Protein AF-A0A1X6N7K6-F1 (afdb_monomer)

Mean predicted aligned error: 2.71 Å

pLDDT: mean 94.3, std 5.9, range [60.22, 98.12]

Nearest PDB structures (foldseek):
  7x89-assembly1_A  TM=8.267E-01  e=8.165E-03  Homo sapiens
  2lo1-assembly1_A  TM=8.278E-01  e=4.157E-02  Homo sapiens
  2m6y-assembly1_A  TM=8.310E-01  e=7.434E-02  Homo sapiens
  2ctw-assembly1_A  TM=7.697E-01  e=7.015E-02  Mus musculus
  2ej7-assembly1_A  TM=8.598E-01  e=1.678E-01  Homo sapiens

Secondary structure (DSSP, 8-state):
-PPPP-SS---HHHHHT--TT--HHHHHHHHHHHHHHHSTT-GGGTTS-HHHHHHHHHHHHHHHHHHTT-

Sequence (70 aa):
HLPFPTHAHPTPHEIFHLPLGATQQDIKARYYDLVRAHHPDSPLCRDVPAPERHARFQRITAAYDVLRGR

InterPro domains:
  IPR001623 DnaJ domain [PF00226] (12-68)
  IPR001623 DnaJ domain [PR00625] (13-31)
  IPR001623 DnaJ domain [PR00625] (31-46)
  IPR001623 DnaJ domain [PR00625] (52-70)
  IPR001623 DnaJ domain [PS50076] (11-70)
  IPR001623 DnaJ domain [SM00271] (10-70)
  IPR001623 DnaJ domain [cd06257] (11-67)
  IPR036869 Chaperone J-domain superfamily [G3DSA:1.10.287.110] (5-70)
  IPR036869 Chaperone J-domain superfamily [SSF46565] (5-68)

Foldseek 3Di:
DDDADDDPDDALCSRLVHDPPDDLVSLVVSLVVQCCQLVLPHPNCVVPDSVVSVVSNVSSVVSSCVSVPD

Organism: NCBI:txid670580

Solvent-accessible surface area (backbone atoms only — not comparable to full-atom values): 4269 Å² total; per-residue (Å²): 133,84,80,78,77,84,63,98,78,71,49,47,44,63,70,64,73,44,64,97,82,59,48,76,65,54,53,52,54,45,48,53,55,49,46,61,42,36,33,77,85,21,80,79,36,62,89,47,57,68,70,58,28,48,52,52,37,52,51,52,54,53,26,50,38,53,76,73,75,99

Radius of gyration: 11.63 Å; Cα contacts (8 Å, |Δi|>4): 64; chains: 1; bounding box: 28×21×30 Å

Structure (mmCIF, N/CA/C/O backbone):
data_AF-A0A1X6N7K6-F1
#
_entry.id   AF-A0A1X6N7K6-F1
#
loop_
_atom_site.group_PDB
_atom_site.id
_atom_site.type_symbol
_atom_site.label_atom_id
_atom_site.label_alt_id
_atom_site.label_comp_id
_atom_site.label_asym_id
_atom_site.label_entity_id
_atom_site.label_seq_id
_atom_site.pdbx_PDB_ins_code
_atom_site.Cartn_x
_atom_site.Cartn_y
_atom_site.Cartn_z
_atom_site.occupancy
_atom_site.B_iso_or_equiv
_atom_site.auth_seq_id
_atom_site.auth_comp_id
_atom_site.auth_asym_id
_atom_site.auth_atom_id
_atom_site.pdbx_PDB_model_num
ATOM 1 N N . HIS A 1 1 ? 12.141 -6.973 4.282 1.00 68.38 1 HIS A N 1
ATOM 2 C CA . HIS A 1 1 ? 11.045 -6.511 3.407 1.00 68.38 1 HIS A CA 1
ATOM 3 C C . HIS A 1 1 ? 9.991 -7.609 3.365 1.00 68.38 1 HIS A C 1
ATOM 5 O O . HIS A 1 1 ? 10.384 -8.752 3.173 1.00 68.38 1 HIS A O 1
ATOM 11 N N . LEU A 1 2 ? 8.708 -7.312 3.601 1.00 85.00 2 LEU A N 1
ATOM 12 C CA . LEU A 1 2 ? 7.651 -8.330 3.491 1.00 85.00 2 LEU A CA 1
ATOM 13 C C . LEU A 1 2 ? 7.326 -8.579 2.008 1.00 85.00 2 LEU A C 1
ATOM 15 O O . LEU A 1 2 ? 7.332 -7.618 1.233 1.00 85.00 2 LEU A O 1
ATOM 19 N N . PRO A 1 3 ? 7.103 -9.831 1.579 1.00 89.62 3 PRO A N 1
ATOM 20 C CA . PRO A 1 3 ? 6.761 -10.119 0.193 1.00 89.62 3 PRO A CA 1
ATOM 21 C C . PRO A 1 3 ? 5.380 -9.553 -0.159 1.00 89.62 3 PRO A C 1
ATOM 23 O O . PRO A 1 3 ? 4.480 -9.486 0.680 1.00 89.62 3 PRO A O 1
ATOM 26 N N . PHE A 1 4 ? 5.211 -9.148 -1.419 1.00 93.00 4 PHE A N 1
ATOM 27 C CA . PHE A 1 4 ? 3.897 -8.772 -1.936 1.00 93.00 4 PHE A CA 1
ATOM 28 C C . PHE A 1 4 ? 3.033 -10.041 -2.097 1.00 93.00 4 PHE A C 1
ATOM 30 O O . PHE A 1 4 ? 3.571 -11.043 -2.578 1.00 93.00 4 PHE A O 1
ATOM 37 N N . PRO A 1 5 ? 1.739 -10.038 -1.718 1.00 95.25 5 PRO A N 1
ATOM 38 C CA . PRO A 1 5 ? 0.880 -11.216 -1.853 1.00 95.25 5 PRO A CA 1
ATOM 39 C C . PRO A 1 5 ? 0.808 -11.732 -3.298 1.00 95.25 5 PRO A C 1
ATOM 41 O O . PRO A 1 5 ? 0.699 -10.945 -4.237 1.00 95.25 5 PRO A O 1
ATOM 44 N N . THR A 1 6 ? 0.853 -13.053 -3.482 1.00 92.06 6 THR A N 1
ATOM 45 C CA . THR A 1 6 ? 0.922 -13.701 -4.810 1.00 92.06 6 THR A CA 1
ATOM 46 C C . THR A 1 6 ? -0.396 -14.318 -5.281 1.00 92.06 6 THR A C 1
ATOM 48 O O . THR A 1 6 ? -0.489 -14.766 -6.421 1.00 92.06 6 THR A O 1
ATOM 51 N N . HIS A 1 7 ? -1.425 -14.351 -4.431 1.00 92.00 7 HIS A N 1
ATOM 52 C CA . HIS A 1 7 ? -2.749 -14.852 -4.804 1.00 92.00 7 HIS A CA 1
ATOM 53 C C . HIS A 1 7 ? -3.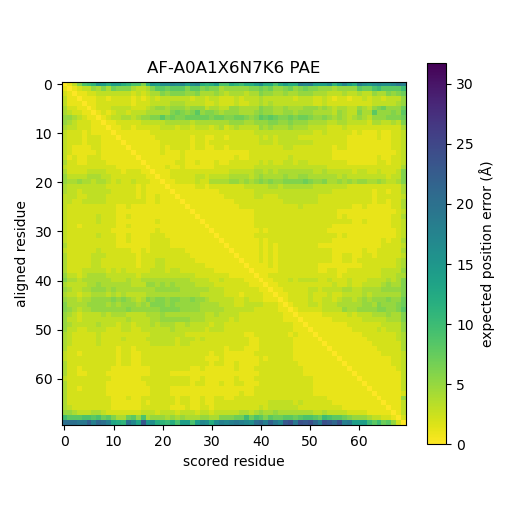556 -13.800 -5.580 1.00 92.00 7 HIS A C 1
ATOM 55 O O . HIS A 1 7 ? -3.252 -12.609 -5.565 1.00 92.00 7 HIS A O 1
ATOM 61 N N . ALA A 1 8 ? -4.602 -14.240 -6.286 1.00 87.44 8 ALA A N 1
ATOM 62 C CA . ALA A 1 8 ? -5.335 -13.395 -7.231 1.00 87.44 8 ALA A CA 1
ATOM 63 C C . ALA A 1 8 ? -6.059 -12.204 -6.573 1.00 87.44 8 ALA A C 1
ATOM 65 O O . ALA A 1 8 ? -6.160 -11.136 -7.184 1.00 87.44 8 ALA A O 1
ATOM 66 N N . HIS A 1 9 ? -6.516 -12.356 -5.324 1.00 90.12 9 HIS A N 1
ATOM 67 C CA . HIS A 1 9 ? -7.371 -11.381 -4.634 1.00 90.12 9 HIS A CA 1
ATOM 68 C C . HIS A 1 9 ? -6.969 -11.152 -3.162 1.00 90.12 9 HIS A C 1
ATOM 70 O O . HIS A 1 9 ? -7.745 -11.482 -2.269 1.00 90.12 9 HIS A O 1
ATOM 76 N N . PRO A 1 10 ? -5.770 -10.613 -2.878 1.00 96.25 10 PRO A N 1
ATOM 77 C CA . PRO A 1 10 ? -5.425 -10.140 -1.548 1.00 96.25 10 PRO A CA 1
ATOM 78 C C . PRO A 1 10 ? -6.337 -9.012 -1.094 1.00 96.25 10 PRO A C 1
ATOM 80 O O . PRO A 1 10 ? -6.640 -8.079 -1.843 1.00 96.25 10 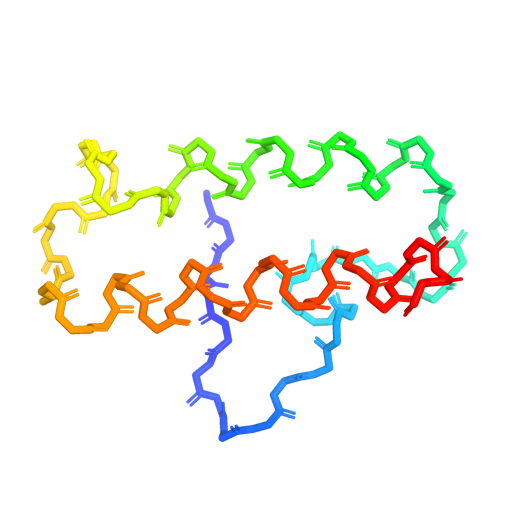PRO A O 1
ATOM 83 N N . THR A 1 11 ? -6.739 -9.112 0.162 1.00 96.81 11 THR A N 1
ATOM 84 C CA . THR A 1 11 ? -7.447 -8.071 0.891 1.00 96.81 11 THR A CA 1
ATOM 85 C C . THR A 1 11 ? -6.530 -6.865 1.129 1.00 96.81 11 THR A C 1
ATOM 87 O O . THR A 1 11 ? -5.300 -6.997 1.140 1.00 96.81 11 THR A O 1
ATOM 90 N N . PRO A 1 12 ? -7.095 -5.672 1.383 1.00 97.50 12 PRO A N 1
ATOM 91 C CA . PRO A 1 12 ? -6.297 -4.499 1.730 1.00 97.50 12 PRO A CA 1
ATOM 92 C C . PRO A 1 12 ? -5.385 -4.720 2.946 1.00 97.50 12 PRO A C 1
ATOM 94 O O . PRO A 1 12 ? -4.231 -4.295 2.940 1.00 97.50 12 PRO A O 1
ATOM 97 N N . HIS A 1 13 ? -5.872 -5.450 3.953 1.00 96.94 13 HIS A N 1
ATOM 98 C CA . HIS A 1 13 ? -5.110 -5.797 5.153 1.00 96.94 13 HIS A CA 1
ATOM 99 C C . HIS A 1 13 ? -3.931 -6.734 4.858 1.00 96.94 13 HIS A C 1
ATOM 101 O O . HIS A 1 13 ? -2.850 -6.526 5.403 1.00 96.94 13 HIS A O 1
ATOM 107 N N . GLU A 1 14 ? -4.089 -7.703 3.950 1.00 97.06 14 GLU A N 1
ATOM 108 C CA . GLU A 1 14 ? -2.988 -8.567 3.496 1.00 97.06 14 GLU A CA 1
ATOM 109 C C . GLU A 1 14 ? -1.952 -7.797 2.670 1.00 97.06 14 GLU A C 1
ATOM 111 O O . GLU A 1 14 ? -0.755 -8.010 2.838 1.00 97.06 14 GLU A O 1
ATOM 116 N N . ILE A 1 15 ? -2.381 -6.860 1.815 1.00 97.62 15 ILE A N 1
ATOM 117 C CA . ILE A 1 15 ? -1.457 -5.985 1.069 1.00 9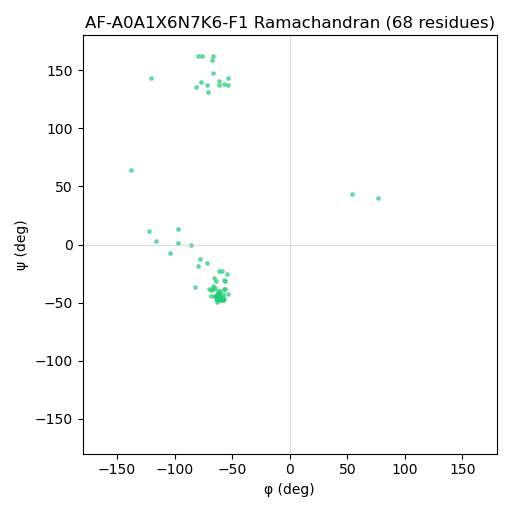7.62 15 ILE A CA 1
ATOM 118 C C . ILE A 1 15 ? -0.635 -5.132 2.044 1.00 97.62 15 ILE A C 1
ATOM 120 O O . ILE A 1 15 ? 0.574 -4.960 1.868 1.00 97.62 15 ILE A O 1
ATOM 124 N N . PHE A 1 16 ? -1.286 -4.605 3.083 1.00 97.56 16 PHE A N 1
ATOM 125 C CA . PHE A 1 16 ? -0.647 -3.756 4.082 1.00 97.56 16 PHE A CA 1
ATOM 126 C C . PHE A 1 16 ? 0.141 -4.546 5.125 1.00 97.56 16 PHE A C 1
ATOM 128 O O . PHE A 1 16 ? 1.043 -3.985 5.746 1.00 97.56 16 PHE A O 1
ATOM 135 N N . HIS A 1 17 ? -0.119 -5.847 5.261 1.00 97.06 17 HIS A N 1
ATOM 136 C CA . HIS A 1 17 ? 0.372 -6.672 6.365 1.00 97.06 17 HIS A CA 1
ATOM 137 C C . HIS A 1 17 ? -0.000 -6.063 7.724 1.00 97.06 17 HIS A C 1
ATOM 139 O O . HIS A 1 17 ? 0.828 -5.969 8.628 1.00 97.06 17 HIS A O 1
ATOM 145 N N . LEU A 1 18 ? -1.248 -5.600 7.842 1.00 96.88 18 LEU A N 1
ATOM 146 C CA . LEU A 1 18 ? -1.792 -4.978 9.047 1.00 96.88 18 LEU A CA 1
ATOM 147 C C . LEU A 1 18 ? -3.012 -5.757 9.558 1.00 96.88 18 LEU A C 1
ATOM 149 O O . LEU A 1 18 ? -3.820 -6.213 8.748 1.00 96.88 18 LEU A O 1
ATOM 153 N N . PRO A 1 19 ? -3.203 -5.878 10.884 1.00 95.88 19 PRO A N 1
ATOM 154 C CA . PRO A 1 19 ? -4.411 -6.480 11.442 1.00 95.88 19 PRO A CA 1
ATOM 155 C C . PRO A 1 19 ? -5.657 -5.622 11.153 1.00 95.88 19 PRO A C 1
ATOM 157 O O . 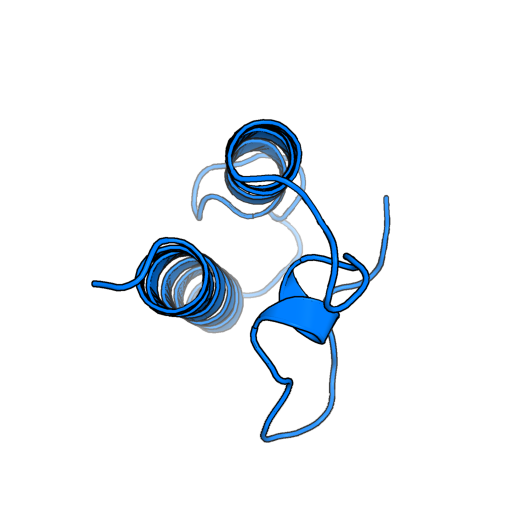PRO A 1 19 ? -5.553 -4.428 10.873 1.00 95.88 19 PRO A O 1
ATOM 160 N N . LEU A 1 20 ? -6.852 -6.214 11.284 1.00 92.94 20 LEU A N 1
ATOM 161 C CA . LEU A 1 20 ? -8.140 -5.523 11.088 1.00 92.94 20 LEU A CA 1
ATOM 162 C C . LEU A 1 20 ? -8.347 -4.312 12.022 1.00 92.94 20 LEU A C 1
ATOM 164 O O . LEU A 1 20 ? -9.115 -3.417 11.696 1.00 92.94 20 LEU A O 1
ATOM 168 N N . GLY A 1 21 ? -7.655 -4.274 13.166 1.00 93.25 21 GLY A N 1
ATOM 169 C CA . GLY A 1 21 ? -7.720 -3.185 14.150 1.00 93.25 21 GLY A CA 1
ATOM 170 C C . GLY A 1 21 ? -6.601 -2.143 14.045 1.00 93.25 21 GLY A C 1
ATOM 171 O O . GLY A 1 21 ? -6.398 -1.396 14.998 1.00 93.25 21 GLY A O 1
ATOM 172 N N . ALA A 1 22 ? -5.831 -2.123 12.952 1.00 96.69 22 ALA A N 1
ATOM 173 C CA . ALA A 1 22 ? -4.770 -1.135 12.768 1.00 96.69 22 ALA A CA 1
ATOM 174 C C . ALA A 1 22 ? -5.334 0.293 12.734 1.00 96.69 22 ALA A C 1
ATOM 176 O O . ALA A 1 22 ? -6.392 0.548 12.159 1.00 96.69 22 ALA A O 1
ATOM 177 N N . THR A 1 23 ? -4.621 1.237 13.346 1.00 97.25 23 THR A N 1
ATOM 178 C CA . THR A 1 23 ? -5.076 2.629 13.398 1.00 97.25 23 THR A CA 1
ATOM 179 C C . THR A 1 23 ? -4.862 3.336 12.057 1.00 97.25 23 THR A C 1
ATOM 181 O O . THR A 1 23 ? -4.023 2.940 11.245 1.00 97.25 23 THR A O 1
ATOM 184 N N . GLN A 1 24 ? -5.545 4.465 11.841 1.00 97.12 24 GLN A N 1
ATOM 185 C CA . GLN A 1 24 ? -5.301 5.324 10.672 1.00 97.12 24 GLN A CA 1
ATOM 186 C C . GLN A 1 24 ? -3.836 5.784 10.572 1.00 97.12 24 GLN A C 1
ATOM 188 O O . GLN A 1 24 ? -3.317 5.984 9.471 1.00 97.12 24 GLN A O 1
ATOM 193 N N . GLN A 1 25 ? -3.161 5.947 11.715 1.00 97.69 25 GLN A N 1
ATOM 194 C CA . GLN A 1 25 ? -1.741 6.283 11.763 1.00 97.69 25 GLN A CA 1
ATOM 195 C C . GLN A 1 25 ? -0.876 5.121 11.261 1.00 97.69 25 GLN A C 1
ATOM 197 O O . GLN A 1 25 ? 0.011 5.357 10.440 1.00 97.69 25 GLN A O 1
ATOM 202 N N . ASP A 1 26 ? -1.165 3.888 11.685 1.00 97.75 26 ASP A N 1
ATOM 203 C CA . ASP A 1 26 ? -0.454 2.686 11.227 1.00 97.75 26 ASP A CA 1
ATOM 204 C C . 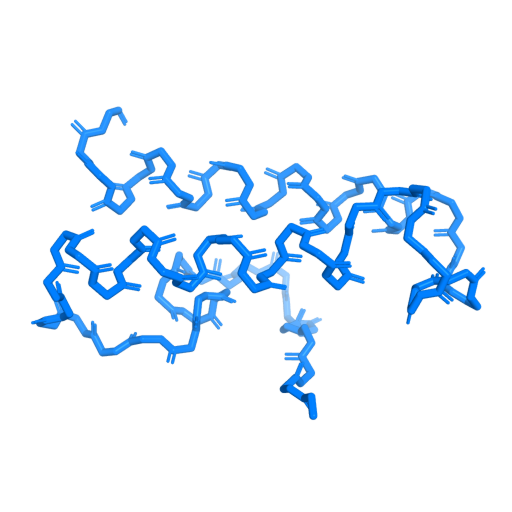ASP A 1 26 ? -0.647 2.468 9.726 1.00 97.75 26 ASP A C 1
ATOM 206 O O . ASP A 1 26 ? 0.319 2.242 8.997 1.00 97.75 26 ASP A O 1
ATOM 210 N N . ILE A 1 27 ? -1.885 2.614 9.241 1.00 98.12 27 ILE A N 1
ATOM 211 C CA . ILE A 1 27 ? -2.222 2.515 7.815 1.00 98.12 27 ILE A CA 1
ATOM 212 C C . ILE A 1 27 ? -1.422 3.549 7.016 1.00 98.12 27 ILE A C 1
ATOM 214 O O . ILE A 1 27 ? -0.789 3.209 6.017 1.00 98.12 27 ILE A O 1
ATOM 218 N N . LYS A 1 28 ? -1.390 4.809 7.466 1.00 97.81 28 LYS A N 1
ATOM 219 C CA . LYS A 1 28 ? -0.625 5.867 6.796 1.00 97.81 28 LYS A CA 1
ATOM 220 C C . LYS A 1 28 ? 0.874 5.569 6.797 1.00 97.81 28 LYS A C 1
ATOM 222 O O . LYS A 1 28 ? 1.500 5.680 5.747 1.00 97.81 28 LYS A O 1
ATOM 227 N N . ALA A 1 29 ? 1.448 5.188 7.937 1.00 98.00 29 ALA A N 1
ATOM 228 C CA . ALA A 1 29 ? 2.864 4.840 8.034 1.00 98.00 29 ALA A CA 1
ATOM 229 C C . ALA A 1 29 ? 3.212 3.700 7.066 1.00 98.00 29 ALA A C 1
ATOM 231 O O . ALA A 1 29 ? 4.143 3.811 6.266 1.00 98.00 29 ALA A O 1
ATOM 232 N N . ARG A 1 30 ? 2.381 2.655 7.050 1.00 97.81 30 ARG A N 1
ATOM 233 C CA . ARG A 1 30 ? 2.576 1.498 6.185 1.00 97.81 30 ARG A CA 1
ATOM 234 C C . ARG A 1 30 ? 2.423 1.821 4.703 1.00 97.81 30 ARG A C 1
ATOM 236 O O . ARG A 1 30 ? 3.164 1.277 3.886 1.00 97.81 30 ARG A O 1
ATOM 243 N N . TYR A 1 31 ? 1.516 2.727 4.348 1.00 97.94 31 TYR A N 1
ATOM 244 C CA . TYR A 1 31 ? 1.394 3.221 2.981 1.00 97.94 31 TYR A CA 1
ATOM 245 C C . TYR A 1 31 ? 2.705 3.854 2.494 1.00 97.94 31 TYR A C 1
ATOM 247 O O . TYR A 1 31 ? 3.164 3.525 1.402 1.00 97.94 31 TYR A O 1
ATOM 255 N N . TYR A 1 32 ? 3.357 4.695 3.306 1.00 97.44 32 TYR A N 1
ATOM 256 C CA . TYR A 1 32 ? 4.647 5.285 2.927 1.00 97.44 32 TYR A CA 1
ATOM 257 C C . TYR A 1 32 ? 5.741 4.2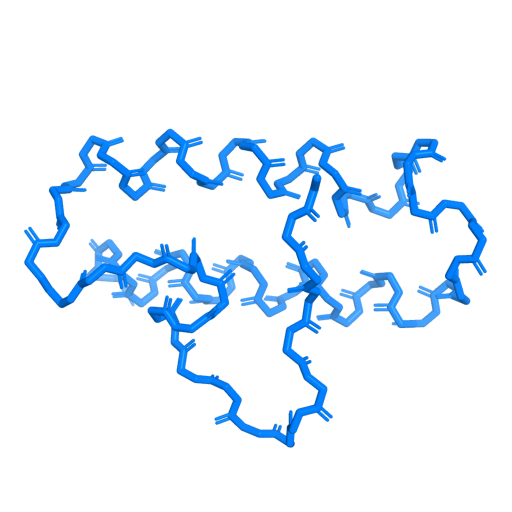31 2.730 1.00 97.44 32 TYR A C 1
ATOM 259 O O . TYR A 1 32 ? 6.487 4.319 1.751 1.00 97.44 32 TYR A O 1
ATOM 267 N N . ASP A 1 33 ? 5.814 3.221 3.600 1.00 96.94 33 ASP A N 1
ATOM 268 C CA . ASP A 1 33 ? 6.763 2.112 3.441 1.00 96.94 33 ASP A CA 1
ATOM 269 C C . ASP A 1 33 ? 6.542 1.360 2.123 1.00 96.94 33 ASP A C 1
ATOM 271 O O . ASP A 1 33 ? 7.487 1.098 1.376 1.00 96.94 33 ASP A O 1
ATOM 275 N N . LEU A 1 34 ? 5.282 1.023 1.828 1.00 97.00 34 LEU A N 1
ATOM 276 C CA . LEU A 1 34 ? 4.905 0.295 0.621 1.00 97.00 34 LEU A CA 1
ATOM 277 C C . LEU A 1 34 ? 5.176 1.111 -0.639 1.00 97.00 34 LEU A C 1
ATOM 279 O O . LEU A 1 34 ? 5.746 0.579 -1.588 1.00 97.00 34 LEU A O 1
ATOM 283 N N . VAL A 1 35 ? 4.828 2.399 -0.649 1.00 96.50 35 VAL A N 1
ATOM 284 C CA . VAL A 1 35 ? 5.134 3.301 -1.766 1.0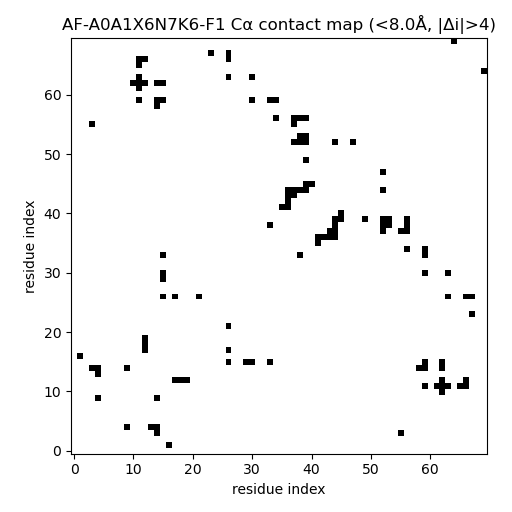0 96.50 35 VAL A CA 1
ATOM 285 C C . VAL A 1 35 ? 6.641 3.381 -1.976 1.00 96.50 35 VAL A C 1
ATOM 287 O O . VAL A 1 35 ? 7.106 3.199 -3.096 1.00 96.50 35 VAL A O 1
ATOM 290 N N . ARG A 1 36 ? 7.436 3.564 -0.917 1.00 95.62 36 ARG A N 1
ATOM 291 C CA . ARG A 1 36 ? 8.901 3.617 -1.032 1.00 95.62 36 ARG A CA 1
ATOM 292 C C . ARG A 1 36 ? 9.478 2.353 -1.673 1.00 95.62 36 ARG A C 1
ATOM 294 O O . ARG A 1 36 ? 10.427 2.436 -2.452 1.00 95.62 36 ARG A O 1
ATOM 301 N N . ALA A 1 37 ? 8.918 1.192 -1.355 1.00 95.00 37 ALA A N 1
ATOM 302 C CA . ALA A 1 37 ? 9.383 -0.084 -1.875 1.00 95.00 37 ALA A CA 1
ATOM 303 C C . ALA A 1 37 ? 8.869 -0.444 -3.274 1.00 95.00 37 ALA A C 1
ATOM 305 O O . ALA A 1 37 ? 9.592 -1.071 -4.046 1.00 95.00 37 ALA A O 1
ATOM 306 N N . HIS A 1 38 ? 7.625 -0.085 -3.581 1.00 95.25 38 HIS A N 1
ATOM 307 C CA . HIS A 1 38 ? 6.893 -0.574 -4.750 1.00 95.25 38 HIS A CA 1
ATOM 308 C C . HIS A 1 38 ? 6.532 0.516 -5.760 1.00 95.25 38 HIS A C 1
ATOM 310 O O . HIS A 1 38 ? 5.868 0.210 -6.750 1.00 95.25 38 HIS A O 1
ATOM 316 N N . HIS A 1 39 ? 6.949 1.769 -5.548 1.00 94.56 39 HIS A N 1
ATOM 317 C CA . HIS A 1 39 ? 6.822 2.799 -6.576 1.00 94.56 39 HIS A CA 1
ATOM 318 C C . HIS A 1 39 ? 7.471 2.300 -7.880 1.00 94.56 39 HIS A C 1
ATOM 320 O O . HIS A 1 39 ? 8.568 1.745 -7.806 1.00 94.56 39 HIS A O 1
ATOM 326 N N . PRO A 1 40 ? 6.863 2.504 -9.064 1.00 94.06 40 PRO A N 1
ATOM 327 C CA . PRO A 1 40 ? 7.405 2.013 -10.335 1.00 94.06 40 PRO A CA 1
ATOM 328 C C . PRO A 1 40 ? 8.848 2.444 -10.634 1.00 94.06 40 PRO A C 1
ATOM 330 O O . PRO A 1 40 ? 9.557 1.718 -11.334 1.00 94.06 40 PRO A O 1
ATOM 333 N N . ASP A 1 41 ? 9.264 3.576 -10.058 1.00 93.50 41 ASP A N 1
ATOM 334 C CA . ASP A 1 41 ? 10.615 4.150 -10.162 1.00 93.50 41 ASP A CA 1
ATOM 335 C C . ASP A 1 41 ? 11.528 3.808 -8.969 1.00 93.50 41 ASP A C 1
ATOM 337 O O . ASP A 1 41 ? 12.666 4.271 -8.893 1.00 93.50 41 ASP A O 1
ATOM 341 N N . SER A 1 42 ? 11.049 3.023 -8.000 1.00 93.44 42 SER A N 1
ATOM 342 C CA . SER A 1 42 ? 11.850 2.641 -6.841 1.00 93.44 42 SER A CA 1
ATOM 343 C C . SER A 1 42 ? 12.951 1.661 -7.250 1.00 93.44 42 SER A C 1
ATOM 345 O O . SER A 1 42 ? 12.656 0.623 -7.860 1.00 93.44 42 SER A O 1
ATOM 347 N N . PRO A 1 43 ? 14.213 1.894 -6.840 1.00 93.88 43 PRO A N 1
ATOM 348 C CA . PRO A 1 43 ? 15.296 0.951 -7.099 1.00 93.88 43 PRO A CA 1
ATOM 349 C C . PRO A 1 43 ? 15.053 -0.414 -6.437 1.00 93.88 43 PRO A C 1
ATOM 351 O O . PRO A 1 43 ? 15.590 -1.412 -6.908 1.00 93.88 43 PRO A O 1
ATOM 354 N N . LEU A 1 44 ? 14.219 -0.478 -5.390 1.00 92.12 44 LEU A N 1
ATOM 355 C CA . LEU A 1 44 ? 13.924 -1.699 -4.629 1.00 92.12 44 LEU A CA 1
ATOM 356 C C . LEU A 1 44 ? 13.055 -2.709 -5.385 1.00 92.12 44 LEU A C 1
ATOM 358 O O . LEU A 1 44 ? 12.986 -3.868 -4.988 1.00 92.12 44 LEU A O 1
ATOM 362 N N . CYS A 1 45 ? 12.394 -2.289 -6.463 1.00 90.56 45 CYS A N 1
ATOM 363 C CA . CYS A 1 45 ? 11.553 -3.171 -7.267 1.00 90.56 45 CYS A CA 1
ATOM 364 C C . CYS A 1 45 ? 11.988 -3.237 -8.734 1.00 90.56 45 CYS A C 1
ATOM 366 O O . CYS A 1 45 ? 11.261 -3.798 -9.549 1.00 90.56 45 CYS A O 1
ATOM 368 N N . ARG A 1 46 ? 13.178 -2.719 -9.079 1.00 90.44 46 ARG A N 1
ATOM 369 C CA . ARG A 1 46 ? 13.665 -2.637 -10.469 1.00 90.44 46 ARG A CA 1
ATOM 370 C C . ARG A 1 46 ? 13.718 -3.989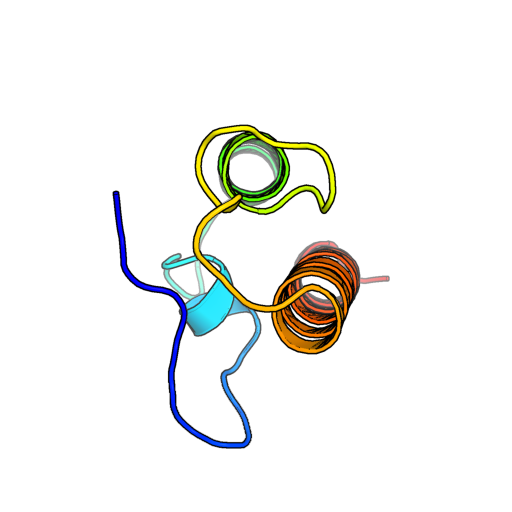 -11.189 1.00 90.44 46 ARG A C 1
ATOM 372 O O . ARG A 1 46 ? 13.518 -4.024 -12.400 1.00 90.44 46 ARG A O 1
ATOM 379 N N . ASP A 1 47 ? 13.950 -5.066 -10.437 1.00 92.69 47 ASP A N 1
ATOM 380 C CA . ASP A 1 47 ? 14.059 -6.439 -10.948 1.00 92.69 47 ASP A CA 1
ATOM 381 C C . ASP A 1 47 ? 12.687 -7.068 -11.248 1.00 92.69 47 ASP A C 1
ATOM 383 O O . ASP A 1 47 ? 12.590 -8.099 -11.907 1.00 92.69 47 ASP A O 1
ATOM 387 N N . VAL A 1 48 ? 11.600 -6.439 -10.791 1.00 92.81 48 VAL A N 1
ATOM 388 C CA . VAL A 1 48 ? 10.228 -6.832 -11.120 1.00 92.81 48 VAL A CA 1
ATOM 389 C C . VAL A 1 48 ? 9.862 -6.250 -12.491 1.00 92.81 48 VAL A C 1
ATOM 391 O O . VAL A 1 48 ? 10.115 -5.064 -12.712 1.00 92.81 48 VAL A O 1
ATOM 394 N N . PRO A 1 49 ? 9.227 -7.007 -13.407 1.00 95.62 49 PRO A N 1
ATOM 395 C CA . PRO A 1 49 ? 8.790 -6.483 -14.701 1.00 95.62 49 PRO A CA 1
ATOM 396 C C . PRO A 1 49 ? 7.917 -5.228 -14.571 1.00 95.62 49 PRO A C 1
ATOM 398 O O . PRO A 1 49 ? 7.085 -5.130 -13.670 1.00 95.62 49 PRO A O 1
ATOM 401 N N . ALA A 1 50 ? 8.066 -4.272 -15.493 1.00 94.94 50 ALA A N 1
ATOM 402 C CA . ALA A 1 50 ? 7.359 -2.989 -15.426 1.00 94.94 50 ALA A CA 1
ATOM 403 C C . ALA A 1 50 ? 5.821 -3.103 -15.292 1.00 94.94 50 ALA A C 1
ATOM 405 O O . ALA A 1 50 ? 5.270 -2.389 -14.449 1.00 94.94 50 ALA A O 1
ATOM 406 N N . PRO A 1 51 ? 5.121 -4.007 -16.016 1.00 95.44 51 PRO A N 1
ATOM 407 C CA . PRO A 1 51 ? 3.676 -4.182 -15.844 1.00 95.44 51 PRO A CA 1
ATOM 408 C C . PRO A 1 51 ? 3.301 -4.616 -14.423 1.00 95.44 51 PRO A C 1
ATOM 410 O O . PRO A 1 51 ? 2.353 -4.098 -13.840 1.00 95.44 51 PRO A O 1
ATOM 413 N N . GLU A 1 52 ? 4.093 -5.514 -13.837 1.00 94.75 52 GLU A N 1
ATOM 414 C CA . GLU A 1 52 ? 3.880 -6.030 -12.485 1.00 94.75 52 GLU A CA 1
ATOM 415 C C . GLU A 1 52 ? 4.165 -4.958 -11.424 1.00 94.75 52 GLU A C 1
ATOM 417 O O . GLU A 1 52 ? 3.413 -4.835 -10.458 1.00 94.75 52 GLU A O 1
ATOM 422 N N . ARG A 1 53 ? 5.190 -4.112 -11.611 1.00 95.19 53 ARG A N 1
ATOM 423 C CA . ARG A 1 53 ? 5.417 -2.950 -10.729 1.00 95.19 53 ARG A CA 1
ATOM 424 C C . ARG A 1 53 ? 4.203 -2.029 -10.702 1.00 95.19 53 ARG A C 1
ATOM 426 O O . ARG A 1 53 ? 3.746 -1.636 -9.630 1.00 95.19 53 ARG A O 1
ATOM 433 N N . HIS A 1 54 ? 3.676 -1.708 -11.881 1.00 95.94 54 HIS A N 1
ATOM 434 C CA . HIS A 1 54 ? 2.533 -0.814 -12.016 1.00 95.94 54 HIS A CA 1
ATOM 435 C C . HIS A 1 54 ? 1.273 -1.422 -11.387 1.00 95.94 54 HIS A C 1
ATOM 437 O O . HIS A 1 54 ? 0.593 -0.754 -10.610 1.00 95.94 54 HIS A O 1
ATOM 443 N N . ALA A 1 55 ? 1.020 -2.712 -11.632 1.00 95.12 55 ALA A N 1
ATOM 444 C CA . ALA A 1 55 ? -0.090 -3.441 -11.026 1.00 95.12 55 ALA A CA 1
ATOM 445 C C . ALA A 1 55 ? 0.006 -3.475 -9.491 1.00 95.12 55 ALA A C 1
ATOM 447 O O . ALA A 1 55 ? -0.976 -3.201 -8.802 1.00 95.12 55 ALA A O 1
ATOM 448 N N . ARG A 1 56 ? 1.190 -3.750 -8.925 1.00 95.75 56 ARG A N 1
ATOM 449 C CA . ARG A 1 56 ? 1.405 -3.712 -7.466 1.00 95.75 56 ARG A CA 1
ATOM 450 C C . ARG A 1 56 ? 1.135 -2.331 -6.891 1.00 95.75 56 ARG A C 1
ATOM 452 O O . ARG A 1 56 ? 0.432 -2.223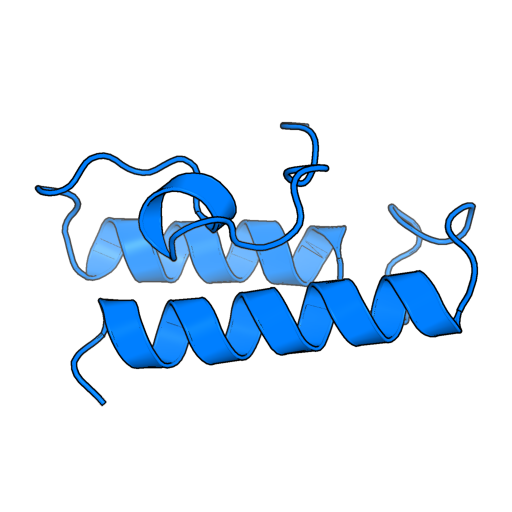 -5.890 1.00 95.75 56 ARG A O 1
ATOM 459 N N . PHE A 1 57 ? 1.656 -1.288 -7.531 1.00 96.75 57 PHE A N 1
ATOM 460 C CA . PHE A 1 57 ? 1.455 0.084 -7.083 1.00 96.75 57 PHE A CA 1
ATOM 461 C C . PHE A 1 57 ? -0.030 0.472 -7.084 1.00 96.75 57 PHE A C 1
ATOM 463 O O . PHE A 1 57 ? -0.533 0.960 -6.075 1.00 96.75 57 PHE A O 1
ATOM 470 N N . GLN A 1 58 ? -0.762 0.147 -8.154 1.00 96.88 58 GLN A N 1
ATOM 471 C CA . GLN A 1 58 ? -2.211 0.365 -8.233 1.00 96.88 58 GLN A CA 1
ATOM 472 C C . GLN A 1 58 ? -2.970 -0.352 -7.107 1.00 96.88 58 GLN A C 1
ATOM 474 O O . GLN A 1 58 ? -3.850 0.238 -6.482 1.00 96.88 58 GLN A O 1
ATOM 479 N N . ARG A 1 59 ? -2.605 -1.604 -6.800 1.00 97.44 59 ARG A N 1
ATOM 480 C CA . ARG A 1 59 ? -3.215 -2.375 -5.703 1.00 97.44 59 ARG A CA 1
ATOM 481 C C . ARG A 1 59 ? -2.932 -1.762 -4.333 1.00 97.44 59 ARG A C 1
ATOM 483 O O . ARG A 1 59 ? -3.821 -1.763 -3.490 1.00 97.44 59 ARG A O 1
ATOM 490 N N . ILE A 1 60 ? -1.733 -1.218 -4.114 1.00 97.81 60 ILE A N 1
ATOM 491 C CA . ILE A 1 60 ? -1.376 -0.503 -2.877 1.00 97.81 60 ILE A CA 1
ATOM 492 C C . ILE A 1 60 ? -2.229 0.757 -2.720 1.00 97.81 60 ILE A C 1
ATOM 494 O O . ILE A 1 60 ? -2.782 0.976 -1.645 1.00 97.81 60 ILE A O 1
ATOM 498 N N . THR A 1 61 ? -2.368 1.564 -3.775 1.00 97.56 61 THR A N 1
ATOM 499 C CA . THR A 1 61 ? -3.197 2.779 -3.741 1.00 97.56 61 THR A CA 1
ATOM 500 C C . THR A 1 61 ? -4.669 2.447 -3.498 1.00 97.56 61 THR A C 1
ATOM 502 O O . THR A 1 61 ? -5.273 3.023 -2.599 1.00 97.56 61 THR A O 1
ATOM 505 N N . ALA A 1 62 ? -5.223 1.460 -4.208 1.00 97.69 62 ALA A N 1
ATOM 506 C CA . ALA A 1 62 ? -6.608 1.032 -4.012 1.00 97.69 62 ALA A CA 1
ATOM 507 C C . ALA A 1 62 ? -6.853 0.482 -2.595 1.00 97.69 62 ALA A C 1
ATOM 509 O O . ALA A 1 62 ? -7.847 0.820 -1.956 1.00 97.69 62 ALA A O 1
ATOM 510 N N . ALA A 1 63 ? -5.930 -0.328 -2.067 1.00 97.75 63 ALA A N 1
ATOM 511 C CA . ALA A 1 63 ? -6.007 -0.824 -0.696 1.00 97.75 63 ALA A CA 1
ATOM 512 C C . ALA A 1 63 ? -5.952 0.315 0.331 1.00 97.75 63 ALA A C 1
ATOM 514 O O . ALA A 1 63 ? -6.701 0.290 1.305 1.00 97.75 63 ALA A O 1
ATOM 515 N N . TYR A 1 64 ? -5.105 1.324 0.105 1.00 98.12 64 TYR A N 1
ATOM 516 C CA . TYR A 1 64 ? -5.035 2.498 0.970 1.00 98.12 64 TYR A CA 1
ATOM 517 C C . TYR A 1 64 ? -6.362 3.253 1.015 1.00 98.12 64 TYR A C 1
ATOM 519 O O . TYR A 1 64 ? -6.799 3.618 2.104 1.00 98.12 64 TYR A O 1
ATOM 527 N N . ASP A 1 65 ? -7.000 3.459 -0.141 1.00 97.44 65 ASP A N 1
ATOM 528 C CA . ASP A 1 65 ? -8.293 4.141 -0.243 1.00 97.44 65 ASP A CA 1
ATOM 529 C C . ASP A 1 65 ? -9.399 3.379 0.508 1.00 97.44 65 ASP A C 1
ATOM 531 O O . ASP A 1 65 ? -10.122 3.984 1.300 1.00 97.44 65 ASP A O 1
ATOM 535 N N . VAL A 1 66 ? -9.440 2.047 0.393 1.00 96.81 66 VAL A N 1
ATOM 536 C CA . VAL A 1 66 ? -10.379 1.215 1.167 1.00 96.81 66 VAL A CA 1
ATOM 537 C C . VAL A 1 66 ? -10.110 1.315 2.672 1.00 96.81 66 VAL A C 1
ATOM 539 O O . VAL A 1 66 ? -11.030 1.563 3.450 1.00 96.81 66 VAL A O 1
ATOM 542 N N . LEU A 1 67 ? -8.853 1.157 3.102 1.00 95.69 67 LEU A N 1
ATOM 543 C CA . LEU A 1 67 ? -8.489 1.148 4.525 1.00 95.69 67 LEU A CA 1
ATOM 544 C C . LEU A 1 67 ? -8.727 2.494 5.211 1.00 95.69 67 LEU A C 1
ATOM 546 O O . LEU A 1 67 ? -9.004 2.532 6.405 1.00 95.69 67 LEU A O 1
ATOM 550 N N . ARG A 1 68 ? -8.643 3.605 4.472 1.00 94.25 68 ARG A N 1
ATOM 551 C CA . ARG A 1 68 ? -8.944 4.936 5.013 1.00 94.25 68 ARG A CA 1
ATOM 552 C C . ARG A 1 68 ? -10.430 5.311 4.963 1.00 94.25 68 ARG A C 1
ATOM 554 O O . ARG A 1 68 ? -10.750 6.426 5.376 1.00 94.25 68 ARG A O 1
ATOM 561 N N . GLY A 1 69 ? -11.291 4.428 4.450 1.00 87.56 69 GLY A N 1
ATOM 562 C CA . GLY A 1 69 ? -12.737 4.629 4.340 1.00 87.56 69 GLY A CA 1
ATOM 563 C C . GLY A 1 69 ? -13.164 5.562 3.204 1.00 87.56 69 GLY A C 1
ATOM 564 O O . GLY A 1 69 ? -14.040 6.398 3.424 1.00 87.56 69 GLY A O 1
ATOM 565 N N . ARG A 1 70 ? -12.523 5.476 2.031 1.00 60.22 70 ARG A N 1
ATOM 566 C CA . ARG A 1 70 ? -12.832 6.301 0.853 1.00 60.22 70 ARG A CA 1
ATOM 567 C C . ARG A 1 70 ? -13.458 5.502 -0.286 1.00 60.22 70 ARG A C 1
ATOM 569 O O . ARG A 1 70 ? -13.138 4.302 -0.411 1.00 60.22 70 ARG A O 1
#